Protein AF-A0A7D9DS78-F1 (afdb_monomer_lite)

pLDDT: mean 76.3, std 16.37, range [33.06, 96.12]

Organism: Paramuricea clavata (NCBI:txid317549)

Secondary structure (DSSP, 8-state):
--HHHHHHHHHHHHHHHHHGGGT----HHHHHHHHHHHHHSEEEPTT-HHHHHHHHHHHHHHHHHHTT--HHHHHHHHHHS---PPPGGGEEEHHHHHHHHHHHHHHHHHHHHHHHHHHHHHHHHHHHHHHHHHHHHHHHHHHHHHHHHHHHHHHHHHHHHHHHHHHT-------

Sequence (175 aa):
MPHESLRKWGDFRKQISQLMSSGTTCSYIQLLNTFLYTHCGYRVKEKCQRVEKRLEKACSKMRQKFVGKSGAAYRKLCQKDLNLALRLNELVTVGEVDSALATEKLKCAKIEMVNKELDKSLSDAKVADQAKTEELCNARKEVEELTLENKSLKDHVEKLGQHLNFNNGGKKITE

Radius of gyration: 45.76 Å; chains: 1; bounding box: 87×49×136 Å

Structure (mmCIF, N/CA/C/O backbone):
data_AF-A0A7D9DS78-F1
#
_entry.id   AF-A0A7D9DS78-F1
#
loop_
_atom_site.group_PDB
_atom_site.id
_atom_site.type_symbol
_atom_site.label_atom_id
_atom_site.label_alt_id
_atom_site.label_comp_id
_atom_site.label_asym_id
_atom_site.label_entity_id
_atom_site.label_seq_id
_atom_site.pdbx_PDB_ins_code
_atom_site.Cartn_x
_atom_site.Cartn_y
_atom_site.Cartn_z
_atom_site.occupancy
_atom_site.B_iso_or_equiv
_atom_site.auth_seq_id
_atom_site.auth_comp_id
_atom_site.auth_asym_id
_atom_site.auth_atom_id
_atom_site.pdbx_PDB_model_num
ATOM 1 N N . MET A 1 1 ? 5.744 -0.274 -38.841 1.00 33.97 1 MET A N 1
ATOM 2 C CA . MET A 1 1 ? 6.065 1.066 -38.300 1.00 33.97 1 MET A CA 1
ATOM 3 C C . MET A 1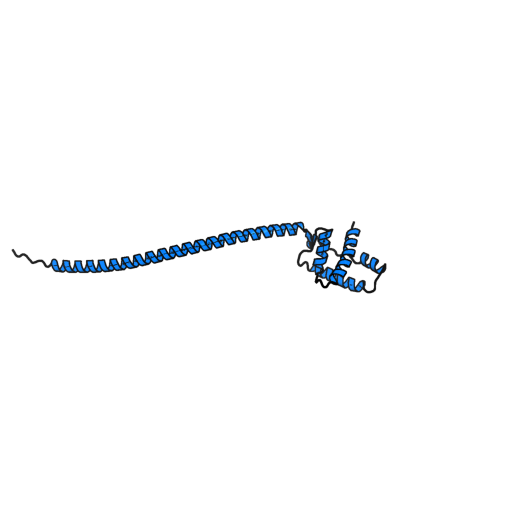 1 ? 7.046 1.056 -37.095 1.00 33.97 1 MET A C 1
ATOM 5 O O . MET A 1 1 ? 6.735 1.662 -36.081 1.00 33.97 1 MET A O 1
ATOM 9 N N . PRO A 1 2 ? 8.255 0.449 -37.143 1.00 36.84 2 PRO A N 1
ATOM 10 C CA . PRO A 1 2 ? 9.208 0.500 -36.007 1.00 36.84 2 PRO A CA 1
ATOM 11 C C . PRO A 1 2 ? 10.020 1.809 -35.929 1.00 36.84 2 PRO A C 1
ATOM 13 O O . PRO A 1 2 ? 10.619 2.136 -34.907 1.00 36.84 2 PRO A O 1
ATOM 16 N N . HIS A 1 3 ? 10.069 2.552 -37.037 1.00 33.06 3 HIS A N 1
ATOM 17 C CA . HIS A 1 3 ? 10.993 3.667 -37.244 1.00 33.06 3 HIS A CA 1
ATOM 18 C C . HIS A 1 3 ? 10.648 4.923 -36.430 1.00 33.06 3 HIS A C 1
ATOM 20 O O . HIS A 1 3 ? 11.535 5.704 -36.084 1.00 33.06 3 HIS A O 1
ATOM 26 N N . GLU A 1 4 ? 9.369 5.117 -36.110 1.00 37.78 4 GLU A N 1
ATOM 27 C CA . GLU A 1 4 ? 8.892 6.307 -35.405 1.00 37.78 4 GLU A CA 1
ATOM 28 C C . GLU A 1 4 ? 9.165 6.222 -33.898 1.00 37.78 4 GLU A C 1
ATOM 30 O O . GLU A 1 4 ? 9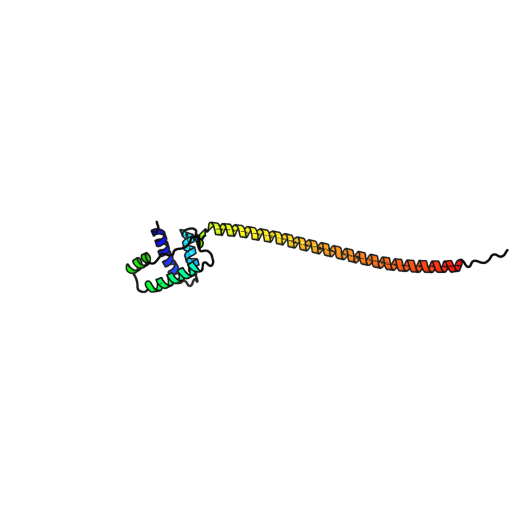.646 7.182 -33.297 1.00 37.78 4 GLU A O 1
ATOM 35 N N . SER A 1 5 ? 8.971 5.043 -33.304 1.00 39.62 5 SER A N 1
ATOM 36 C CA . SER A 1 5 ? 9.286 4.772 -31.897 1.00 39.62 5 SER A CA 1
ATOM 37 C C . SER A 1 5 ? 10.789 4.882 -31.614 1.00 39.62 5 SER A C 1
ATOM 39 O O . SER A 1 5 ? 11.190 5.420 -30.584 1.00 39.62 5 SER A O 1
ATOM 41 N N . LEU A 1 6 ? 11.636 4.450 -32.558 1.00 40.41 6 LEU A N 1
ATOM 42 C CA . LEU A 1 6 ? 13.095 4.583 -32.456 1.00 40.41 6 LEU A CA 1
ATOM 43 C C . LEU A 1 6 ? 13.565 6.042 -32.563 1.00 40.41 6 LEU A C 1
ATOM 45 O O . LEU A 1 6 ? 14.490 6.443 -31.855 1.00 40.41 6 LEU A O 1
ATOM 49 N N . ARG A 1 7 ? 12.917 6.855 -33.410 1.00 42.84 7 ARG A N 1
ATOM 50 C CA . ARG A 1 7 ? 13.194 8.298 -33.513 1.00 42.84 7 ARG A CA 1
ATOM 51 C C . ARG A 1 7 ? 12.835 9.018 -32.212 1.00 42.84 7 ARG A C 1
ATOM 53 O O . ARG A 1 7 ? 13.682 9.718 -31.663 1.00 42.84 7 ARG A O 1
ATOM 60 N N . LYS A 1 8 ? 11.640 8.747 -31.675 1.00 50.38 8 LYS A N 1
ATOM 61 C CA . LYS A 1 8 ? 11.164 9.287 -30.391 1.00 50.38 8 LYS A CA 1
ATOM 62 C C . LYS A 1 8 ? 12.125 8.939 -29.246 1.00 50.38 8 LYS A C 1
ATOM 64 O O . LYS A 1 8 ? 12.449 9.801 -28.435 1.00 50.38 8 LYS A O 1
ATOM 69 N N . TRP A 1 9 ? 12.664 7.716 -29.218 1.00 52.81 9 TRP A N 1
ATOM 70 C CA . TRP A 1 9 ? 13.666 7.322 -28.220 1.00 52.81 9 TRP A CA 1
ATOM 71 C C . TRP A 1 9 ? 15.000 8.070 -28.375 1.00 52.81 9 TRP A C 1
ATOM 73 O O . TRP A 1 9 ? 15.620 8.465 -27.387 1.00 52.81 9 TRP A O 1
ATOM 83 N N . GLY A 1 10 ? 15.453 8.286 -29.613 1.00 52.91 10 GLY A N 1
ATOM 84 C CA . GLY A 1 10 ? 16.665 9.057 -29.900 1.00 52.91 10 GLY A CA 1
ATOM 85 C C . GLY A 1 10 ? 16.583 10.510 -29.422 1.00 52.91 10 GLY A C 1
ATOM 86 O O . GLY A 1 10 ? 17.559 11.028 -28.875 1.00 52.91 10 GLY A O 1
ATOM 87 N N . ASP A 1 11 ? 15.420 11.141 -29.579 1.00 57.62 11 ASP A N 1
ATOM 88 C CA . ASP A 1 11 ? 15.165 12.510 -29.119 1.00 57.62 11 ASP A CA 1
ATOM 89 C C . ASP A 1 11 ? 15.015 12.572 -27.591 1.00 57.62 11 ASP A C 1
ATOM 91 O O . ASP A 1 11 ? 15.622 13.426 -26.939 1.00 57.62 11 ASP A O 1
ATOM 95 N N . PHE A 1 12 ? 14.344 11.585 -26.994 1.00 59.12 12 PHE A N 1
ATOM 96 C CA . PHE A 1 12 ? 14.243 11.438 -25.543 1.00 59.12 12 PHE A CA 1
ATOM 97 C C . PHE A 1 12 ? 15.615 11.225 -24.878 1.00 59.12 12 PHE A C 1
ATOM 99 O O . PHE A 1 12 ? 15.917 11.825 -23.851 1.00 59.12 12 PHE A O 1
ATOM 106 N N . ARG A 1 13 ? 16.526 10.463 -25.500 1.00 57.03 13 ARG A N 1
ATOM 107 C CA . ARG A 1 13 ? 17.910 10.284 -25.015 1.00 57.03 13 ARG A CA 1
ATOM 108 C C . ARG A 1 13 ? 18.700 11.598 -24.952 1.00 57.03 13 ARG A C 1
ATOM 110 O O . ARG A 1 13 ? 19.540 11.763 -24.061 1.00 57.03 13 ARG A O 1
ATOM 117 N N . LYS A 1 14 ? 18.467 12.526 -25.887 1.00 56.81 14 LYS A N 1
ATOM 118 C CA . LYS A 1 14 ? 19.092 13.860 -25.850 1.00 56.81 14 LYS A CA 1
ATOM 119 C C . LYS A 1 14 ? 18.553 14.682 -24.681 1.00 56.81 14 LYS A C 1
ATOM 121 O O . LYS A 1 14 ? 19.351 15.263 -23.954 1.00 56.81 14 LYS A O 1
ATOM 126 N N . GLN A 1 15 ? 17.240 14.642 -24.454 1.00 60.38 15 GLN A N 1
ATOM 127 C CA . GLN A 1 15 ? 16.594 15.295 -23.310 1.00 60.38 15 GLN A CA 1
ATOM 128 C C . GLN A 1 15 ? 17.065 14.707 -21.974 1.00 60.38 15 GLN A C 1
ATOM 130 O O . GLN A 1 15 ? 17.381 15.454 -21.057 1.00 60.38 15 GLN A O 1
ATOM 135 N N . ILE A 1 16 ? 17.234 13.382 -21.884 1.00 59.25 16 ILE A N 1
ATOM 136 C CA . ILE A 1 16 ? 17.844 12.715 -20.723 1.00 59.25 16 ILE A CA 1
ATOM 137 C C . ILE A 1 16 ? 19.249 13.250 -20.465 1.00 59.25 16 ILE A C 1
ATOM 139 O O . ILE A 1 16 ? 19.611 13.519 -19.328 1.00 59.25 16 ILE A O 1
ATOM 143 N N . SER A 1 17 ? 20.061 13.396 -21.512 1.00 55.41 17 SER A N 1
ATOM 144 C CA . SER A 1 17 ? 21.440 13.872 -21.359 1.00 55.41 17 SER A CA 1
ATOM 145 C C . SER A 1 17 ? 21.478 15.331 -20.876 1.00 55.41 17 SER A C 1
ATOM 147 O O . SER A 1 17 ? 22.374 15.697 -20.119 1.00 55.41 17 SER A O 1
ATOM 149 N N . GLN A 1 18 ? 20.477 16.140 -21.241 1.00 58.75 18 GLN A N 1
ATOM 150 C CA . GLN A 1 18 ? 20.277 17.497 -20.717 1.00 58.75 18 GLN A CA 1
ATOM 151 C C . GLN A 1 18 ? 19.786 17.489 -19.256 1.00 58.75 18 GLN A C 1
ATOM 153 O O . GLN A 1 18 ? 20.363 18.188 -18.431 1.00 58.75 18 GLN A O 1
ATOM 158 N N . LEU A 1 19 ? 18.810 16.643 -18.904 1.00 56.19 19 LEU A N 1
ATOM 159 C CA . LEU A 1 19 ? 18.278 16.476 -17.537 1.00 56.19 19 LEU A CA 1
ATOM 160 C C . LEU A 1 19 ? 19.311 15.927 -16.540 1.00 56.19 19 LEU A C 1
ATOM 162 O O . LEU A 1 19 ? 19.385 16.350 -15.392 1.00 56.19 19 LEU A O 1
ATOM 166 N N . MET A 1 20 ? 20.161 14.999 -16.974 1.00 54.94 20 MET A N 1
ATOM 167 C CA . MET A 1 20 ? 21.250 14.482 -16.138 1.00 54.94 20 MET A CA 1
ATOM 168 C C . MET A 1 20 ? 22.347 15.536 -15.916 1.00 54.94 20 MET A C 1
ATOM 170 O O . MET A 1 20 ? 23.127 15.413 -14.975 1.00 54.94 20 MET A O 1
ATOM 174 N N . SER A 1 21 ? 22.399 16.581 -16.753 1.00 55.91 21 SER A N 1
ATOM 175 C CA . SER A 1 21 ? 23.300 17.726 -16.576 1.00 55.91 21 SER A CA 1
ATOM 176 C C . SER A 1 21 ? 22.751 18.758 -15.577 1.00 55.91 21 SER A C 1
ATOM 178 O O . SER A 1 21 ? 23.524 19.564 -15.072 1.00 55.91 21 SER A O 1
ATOM 180 N N . SER A 1 22 ? 21.451 18.718 -15.242 1.00 57.12 22 SER A N 1
ATOM 181 C CA . SER A 1 22 ? 20.797 19.623 -14.278 1.00 57.12 22 SER A CA 1
ATOM 182 C C . SER A 1 22 ? 20.768 19.100 -12.831 1.00 57.12 22 SER A C 1
ATOM 184 O O . SER A 1 22 ? 19.990 19.587 -12.017 1.00 57.12 22 SER A O 1
ATOM 186 N N . GLY A 1 23 ? 21.592 18.102 -12.488 1.00 48.25 23 GLY A N 1
ATOM 187 C CA . GLY A 1 23 ? 21.746 17.616 -11.107 1.00 48.25 23 GLY A CA 1
ATOM 188 C C . GLY A 1 23 ? 20.588 16.763 -10.571 1.00 48.25 23 GLY A C 1
ATOM 189 O O . GLY A 1 23 ? 20.559 16.440 -9.387 1.00 48.25 23 GLY A O 1
ATOM 190 N N . THR A 1 24 ? 19.635 16.371 -11.418 1.00 55.41 24 THR A N 1
ATOM 191 C CA . THR A 1 24 ? 18.491 15.541 -11.023 1.00 55.41 24 THR A CA 1
ATOM 192 C C . THR A 1 24 ? 18.890 14.063 -11.016 1.00 55.41 24 THR A C 1
ATOM 194 O O . THR A 1 24 ? 19.275 13.506 -12.044 1.00 55.41 24 THR A O 1
ATOM 197 N N . THR A 1 25 ? 18.800 13.397 -9.864 1.00 57.66 25 THR A N 1
ATOM 198 C CA . THR A 1 25 ? 19.074 11.959 -9.740 1.00 57.66 25 THR A CA 1
ATOM 199 C C . THR A 1 25 ? 17.879 11.151 -10.249 1.00 57.66 25 THR A C 1
ATOM 201 O O . THR A 1 25 ? 16.914 10.908 -9.532 1.00 57.66 25 THR A O 1
ATOM 204 N N . CYS A 1 26 ? 17.921 10.735 -11.517 1.00 65.12 26 CYS A N 1
ATOM 205 C CA . CYS A 1 26 ? 16.886 9.894 -12.121 1.00 65.12 26 CYS A CA 1
ATOM 206 C C . CYS A 1 26 ? 17.434 8.500 -12.464 1.00 65.12 26 CYS A C 1
ATOM 208 O O . CYS A 1 26 ? 18.524 8.370 -13.026 1.00 65.12 26 CYS A O 1
ATOM 210 N N . SER A 1 27 ? 16.685 7.443 -12.133 1.00 71.56 27 SER A N 1
ATOM 211 C CA . SER A 1 27 ? 17.056 6.065 -12.462 1.00 71.56 27 SER A CA 1
ATOM 212 C C . SER A 1 27 ? 16.753 5.732 -13.927 1.00 71.56 27 SER A C 1
ATOM 214 O O . SER A 1 27 ? 15.825 6.265 -14.540 1.00 71.56 27 SER A O 1
ATOM 216 N N . TYR A 1 28 ? 17.499 4.787 -14.506 1.00 73.44 28 TYR A N 1
ATOM 217 C CA . TYR A 1 28 ? 17.281 4.352 -15.892 1.00 73.44 28 TYR A CA 1
ATOM 218 C C . TYR A 1 28 ? 15.858 3.829 -16.141 1.00 73.44 28 TYR A C 1
ATOM 220 O O . TYR A 1 28 ? 15.304 4.037 -17.222 1.00 73.44 28 TYR A O 1
ATOM 228 N N . ILE A 1 29 ? 15.253 3.174 -15.144 1.00 81.31 29 ILE A N 1
ATOM 229 C CA . ILE A 1 29 ? 13.868 2.695 -15.223 1.00 81.31 29 ILE A CA 1
ATOM 230 C C . ILE A 1 29 ? 12.877 3.858 -15.197 1.00 81.31 29 ILE A C 1
ATOM 232 O O . ILE A 1 29 ? 11.906 3.821 -15.948 1.00 81.31 29 ILE A O 1
ATOM 236 N N . GLN A 1 30 ? 13.100 4.881 -14.367 1.00 80.06 30 GLN A N 1
ATOM 237 C CA . GLN A 1 30 ? 12.225 6.057 -14.325 1.00 80.06 30 GLN A CA 1
ATOM 238 C C . GLN A 1 30 ? 12.180 6.743 -15.691 1.00 80.06 30 GLN A C 1
ATOM 240 O O . GLN A 1 30 ? 11.099 6.991 -16.216 1.00 80.06 30 GLN A O 1
ATOM 245 N N . LEU A 1 31 ? 13.342 6.930 -16.317 1.00 76.38 31 LEU A N 1
ATOM 246 C CA . LEU A 1 31 ? 13.436 7.495 -17.659 1.00 76.38 31 LEU A CA 1
ATOM 247 C C . LEU A 1 31 ? 12.721 6.632 -18.706 1.00 76.38 31 LEU A C 1
ATOM 249 O O . LEU A 1 31 ? 11.905 7.139 -19.475 1.00 76.38 31 LEU A O 1
ATOM 253 N N . LEU A 1 32 ? 12.979 5.320 -18.723 1.00 81.50 32 LEU A N 1
ATOM 254 C CA . LEU A 1 32 ? 12.301 4.407 -19.646 1.00 81.50 32 LEU A CA 1
ATOM 255 C C . LEU A 1 32 ? 10.776 4.437 -19.451 1.00 81.50 32 LEU A C 1
ATOM 257 O O . LEU A 1 32 ? 10.034 4.430 -20.430 1.00 81.50 32 LEU A O 1
ATOM 261 N N . ASN A 1 33 ? 10.309 4.504 -18.208 1.00 84.56 33 ASN A N 1
ATOM 262 C CA . ASN A 1 33 ? 8.887 4.551 -17.890 1.00 84.56 33 ASN A CA 1
ATOM 263 C C . ASN A 1 33 ? 8.219 5.831 -18.389 1.00 84.56 33 ASN A C 1
ATOM 265 O O . ASN A 1 33 ? 7.129 5.736 -18.941 1.00 84.56 33 ASN A O 1
ATOM 269 N N . THR A 1 34 ? 8.865 6.995 -18.286 1.00 79.38 34 THR A N 1
ATOM 270 C CA . THR A 1 34 ? 8.336 8.247 -18.856 1.00 79.38 34 THR A CA 1
ATOM 271 C C . THR A 1 34 ? 8.127 8.130 -20.367 1.00 79.38 34 THR A C 1
ATOM 273 O O . THR A 1 34 ? 7.096 8.548 -20.896 1.00 79.38 34 THR A O 1
ATOM 276 N N . PHE A 1 35 ? 9.072 7.503 -21.070 1.00 79.00 35 PHE A N 1
ATOM 277 C CA . PHE A 1 35 ? 8.952 7.264 -22.506 1.00 79.00 35 PHE A CA 1
ATOM 278 C C . PHE A 1 35 ? 7.827 6.277 -22.850 1.00 79.00 35 PHE A C 1
ATOM 280 O O . PHE A 1 35 ? 6.982 6.567 -23.698 1.00 79.00 35 PHE A O 1
ATOM 287 N N . LEU A 1 36 ? 7.815 5.109 -22.199 1.00 81.75 36 LEU A N 1
ATOM 288 C CA . LEU A 1 36 ? 6.819 4.063 -22.450 1.00 81.75 36 LEU A CA 1
ATOM 289 C C . LEU A 1 36 ? 5.406 4.537 -22.114 1.00 81.75 36 LEU A C 1
ATOM 291 O O . LEU A 1 36 ? 4.468 4.198 -22.833 1.00 81.75 36 LEU A O 1
ATOM 295 N N . TYR A 1 37 ? 5.270 5.359 -21.076 1.00 79.62 37 TYR A N 1
ATOM 296 C CA . TYR A 1 37 ? 4.016 5.994 -20.704 1.00 79.62 37 TYR A CA 1
ATOM 297 C C . TYR A 1 37 ? 3.519 6.910 -21.824 1.00 79.62 37 TYR A C 1
ATOM 299 O O . TYR A 1 37 ? 2.427 6.713 -22.348 1.00 79.62 37 TYR A O 1
ATOM 307 N N . THR A 1 38 ? 4.362 7.854 -22.250 1.00 73.94 38 THR A N 1
ATOM 308 C CA . THR A 1 38 ? 3.989 8.906 -23.208 1.00 73.94 38 THR A CA 1
ATOM 309 C C . THR A 1 38 ? 3.660 8.359 -24.599 1.00 73.94 38 THR A C 1
ATOM 311 O O . THR A 1 38 ? 2.849 8.938 -25.317 1.00 73.94 38 THR A O 1
ATOM 314 N N . HIS A 1 39 ? 4.297 7.259 -25.010 1.00 72.44 39 HIS A N 1
ATOM 315 C CA . HIS A 1 39 ? 4.195 6.766 -26.387 1.00 72.44 39 HIS A CA 1
ATOM 316 C C . HIS A 1 39 ? 3.497 5.422 -26.548 1.00 72.44 39 HIS A C 1
ATOM 318 O O . HIS A 1 39 ? 3.053 5.117 -27.654 1.00 72.44 39 HIS A O 1
ATOM 324 N N . CYS A 1 40 ? 3.429 4.614 -25.492 1.00 75.31 40 CYS A N 1
ATOM 325 C CA . CYS A 1 40 ? 2.971 3.234 -25.598 1.00 75.31 40 CYS A CA 1
ATOM 326 C C . CYS A 1 40 ? 1.911 2.860 -24.548 1.00 75.31 40 CYS A C 1
ATOM 328 O O . CYS A 1 40 ? 1.336 1.786 -24.669 1.00 75.31 40 CYS A O 1
ATOM 330 N N . GLY A 1 41 ? 1.650 3.688 -23.527 1.00 77.50 41 GLY A N 1
ATOM 331 C CA . GLY A 1 41 ? 0.701 3.363 -22.452 1.00 77.50 41 GLY A CA 1
ATOM 332 C C . GLY A 1 41 ? 1.151 2.218 -21.531 1.00 77.50 41 GLY A C 1
ATOM 333 O O . GLY A 1 41 ? 0.331 1.626 -20.828 1.00 77.50 41 GLY A O 1
ATOM 334 N N . TYR A 1 42 ? 2.449 1.899 -21.526 1.00 83.62 42 TYR A N 1
ATOM 335 C CA . TYR A 1 42 ? 3.034 0.851 -20.685 1.00 83.62 42 TYR A CA 1
ATOM 336 C C . TYR A 1 42 ? 3.990 1.437 -19.654 1.00 83.62 42 TYR A C 1
ATOM 338 O O . TYR A 1 42 ? 4.590 2.493 -19.850 1.00 83.62 42 TYR A O 1
ATOM 346 N N . ARG A 1 43 ? 4.212 0.682 -18.584 1.00 87.25 43 ARG A N 1
ATOM 347 C CA . ARG A 1 43 ? 5.263 0.925 -17.600 1.00 87.25 43 ARG A CA 1
ATOM 348 C C . ARG A 1 43 ? 5.986 -0.385 -17.305 1.00 87.25 43 ARG A C 1
ATOM 350 O O . ARG A 1 43 ? 5.373 -1.446 -17.286 1.00 87.25 43 ARG A O 1
ATOM 357 N N . VAL A 1 44 ? 7.292 -0.336 -17.075 1.00 86.31 44 VAL A N 1
ATOM 358 C CA . VAL A 1 44 ? 8.044 -1.477 -16.544 1.00 86.31 44 VAL A CA 1
ATOM 359 C C . VAL A 1 44 ? 7.624 -1.705 -15.094 1.00 86.31 44 VAL A C 1
ATOM 361 O O . VAL A 1 44 ? 7.567 -0.754 -14.309 1.00 86.31 44 VAL A O 1
ATOM 364 N N . LYS A 1 45 ? 7.362 -2.966 -14.738 1.00 86.81 45 LYS A N 1
ATOM 365 C CA . LYS A 1 45 ? 7.057 -3.394 -13.368 1.00 86.81 45 LYS A CA 1
ATOM 366 C C . LYS A 1 45 ? 8.098 -2.877 -12.379 1.00 86.81 45 LYS A C 1
ATOM 368 O O . LYS A 1 45 ? 9.295 -2.823 -12.679 1.00 86.81 45 LYS A O 1
ATOM 373 N N . GLU A 1 46 ? 7.645 -2.541 -11.176 1.00 81.81 46 GLU A N 1
ATOM 374 C CA . GLU A 1 46 ? 8.554 -2.136 -10.109 1.00 81.81 46 GLU A CA 1
ATOM 375 C C . GLU A 1 46 ? 9.558 -3.248 -9.789 1.00 81.81 46 GLU A C 1
ATOM 377 O O . GLU A 1 46 ? 9.244 -4.437 -9.853 1.00 81.81 46 GLU A O 1
ATOM 382 N N . LYS A 1 47 ? 10.796 -2.847 -9.472 1.00 81.06 47 LYS A N 1
ATOM 383 C CA . LYS A 1 47 ? 11.902 -3.754 -9.118 1.00 81.06 47 LYS A CA 1
ATOM 384 C C . LYS A 1 47 ? 12.240 -4.794 -10.203 1.00 81.06 47 LYS A C 1
ATOM 386 O O . LYS A 1 47 ? 12.781 -5.858 -9.899 1.00 81.06 47 LYS A O 1
ATOM 391 N N . CYS A 1 48 ? 11.983 -4.496 -11.482 1.00 84.31 48 CYS A N 1
ATOM 392 C CA . CYS A 1 48 ? 12.391 -5.352 -12.599 1.00 84.31 48 CYS A CA 1
ATOM 393 C C . CYS A 1 48 ? 13.918 -5.312 -12.827 1.00 84.31 48 CYS A C 1
ATOM 395 O O . CYS A 1 48 ? 14.427 -4.674 -13.754 1.00 84.31 48 CYS A O 1
ATOM 397 N N . GLN A 1 49 ? 14.662 -6.050 -11.996 1.00 84.50 49 GLN A N 1
ATOM 398 C CA . GLN A 1 49 ? 16.130 -6.041 -11.984 1.00 84.50 49 GLN A CA 1
ATOM 399 C C . GLN A 1 49 ? 16.759 -6.381 -13.339 1.00 84.50 49 GLN A C 1
ATOM 401 O O . GLN A 1 49 ? 17.848 -5.906 -13.661 1.00 84.50 49 GLN A O 1
ATOM 406 N N . ARG A 1 50 ? 16.108 -7.226 -14.150 1.00 87.00 50 ARG A N 1
ATOM 407 C CA . ARG A 1 50 ? 16.640 -7.607 -15.463 1.00 87.00 50 ARG A CA 1
ATOM 408 C C . ARG A 1 50 ? 16.697 -6.410 -16.403 1.00 87.00 50 ARG A C 1
ATOM 410 O O . ARG A 1 50 ? 17.718 -6.205 -17.058 1.00 87.00 50 ARG A O 1
ATOM 417 N N . VAL A 1 51 ? 15.596 -5.664 -16.503 1.00 84.25 51 VAL A N 1
ATOM 418 C CA . VAL A 1 51 ? 15.498 -4.488 -17.375 1.00 84.25 51 VAL A CA 1
ATOM 419 C C . VAL A 1 51 ? 16.441 -3.404 -16.870 1.00 84.25 51 VAL A C 1
ATOM 421 O O . VAL A 1 51 ? 17.184 -2.851 -17.675 1.00 84.25 51 VAL A O 1
ATOM 424 N N . GLU A 1 52 ? 16.509 -3.200 -15.554 1.00 82.75 52 GLU A N 1
ATOM 425 C CA . GLU A 1 52 ? 17.431 -2.252 -14.921 1.00 82.75 52 GLU A CA 1
ATOM 426 C C . GLU A 1 52 ? 18.896 -2.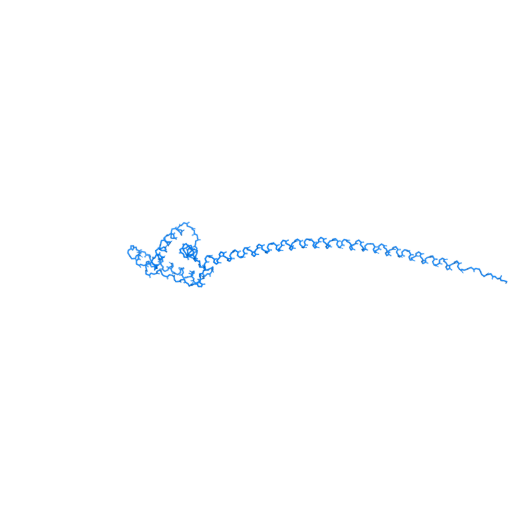539 -15.266 1.00 82.75 52 GLU A C 1
ATOM 428 O O . GLU A 1 52 ? 19.561 -1.721 -15.901 1.00 82.75 52 GLU A O 1
ATOM 433 N N . LYS A 1 53 ? 19.375 -3.755 -14.970 1.00 81.56 53 LYS A N 1
ATOM 434 C CA . LYS A 1 53 ? 20.754 -4.179 -15.267 1.00 81.56 53 LYS A CA 1
ATOM 435 C C . LYS A 1 53 ? 21.060 -4.132 -16.763 1.00 81.56 53 LYS A C 1
ATOM 437 O O . LYS A 1 53 ? 22.200 -3.911 -17.170 1.00 81.56 53 LYS A O 1
ATOM 442 N N . ARG A 1 54 ? 20.066 -4.395 -17.616 1.00 81.94 54 ARG A N 1
ATOM 443 C CA . ARG A 1 54 ? 20.243 -4.386 -19.073 1.00 81.94 54 ARG A CA 1
ATOM 444 C C . ARG A 1 54 ? 20.314 -2.965 -19.624 1.00 81.94 54 ARG A C 1
ATOM 446 O O . ARG A 1 54 ? 21.146 -2.728 -20.495 1.00 81.94 54 ARG A O 1
ATOM 453 N N . LEU A 1 55 ? 19.500 -2.049 -19.102 1.00 79.06 55 LEU A N 1
ATOM 454 C CA . LEU A 1 55 ? 19.580 -0.618 -19.392 1.00 79.06 55 LEU A CA 1
ATOM 455 C C . LEU A 1 55 ? 20.929 -0.058 -18.963 1.00 79.06 55 LEU A C 1
ATOM 457 O O . LEU A 1 55 ? 21.618 0.536 -19.782 1.00 79.06 55 LEU A O 1
ATOM 461 N N . GLU A 1 56 ? 21.347 -0.329 -17.730 1.00 76.12 56 GLU A N 1
ATOM 462 C CA . GLU A 1 56 ? 22.634 0.114 -17.201 1.00 76.12 56 GLU A CA 1
ATOM 463 C C . GLU A 1 56 ? 23.795 -0.368 -18.086 1.00 76.12 56 GLU A C 1
ATOM 465 O O . GLU A 1 56 ? 24.593 0.431 -18.577 1.00 76.12 56 GLU A O 1
ATOM 470 N N . LYS A 1 57 ? 23.844 -1.673 -18.396 1.00 75.38 57 LYS A N 1
ATOM 471 C CA . LYS A 1 57 ? 24.859 -2.244 -19.296 1.00 75.38 57 LYS A CA 1
ATOM 472 C C . LYS A 1 57 ? 24.808 -1.634 -20.696 1.00 75.38 57 LYS A C 1
ATOM 474 O O . LYS A 1 57 ? 25.861 -1.411 -21.293 1.00 75.38 57 LYS A O 1
ATOM 479 N N . ALA A 1 58 ? 23.616 -1.393 -21.243 1.00 73.62 58 ALA A N 1
ATOM 480 C CA . ALA A 1 58 ? 23.459 -0.772 -22.554 1.00 73.62 58 ALA A CA 1
ATOM 481 C C . ALA A 1 58 ? 23.977 0.671 -22.542 1.00 73.62 58 ALA A C 1
ATOM 483 O O . ALA A 1 58 ? 24.779 1.035 -23.398 1.00 73.62 58 ALA A O 1
ATOM 484 N N . CYS A 1 59 ? 23.607 1.462 -21.536 1.00 71.38 59 CYS A N 1
ATOM 485 C CA . CYS A 1 59 ? 24.066 2.835 -21.359 1.00 71.38 59 CYS A CA 1
ATOM 486 C C . CYS A 1 59 ? 25.589 2.915 -21.185 1.00 71.38 59 CYS A C 1
ATOM 488 O O . CYS A 1 59 ? 26.229 3.739 -21.843 1.00 71.38 59 CYS A O 1
ATOM 490 N N . SER A 1 60 ? 26.189 2.011 -20.407 1.00 69.25 60 SER A N 1
ATOM 491 C CA . SER A 1 60 ? 27.646 1.921 -20.237 1.00 69.25 60 SER A CA 1
ATOM 492 C C . SER A 1 60 ? 28.368 1.547 -21.536 1.00 69.25 60 SER A C 1
ATOM 494 O O . SER A 1 60 ? 29.318 2.224 -21.934 1.00 69.25 60 SER A O 1
ATOM 496 N N . LYS A 1 61 ? 27.882 0.530 -22.266 1.00 70.81 61 LYS A N 1
ATOM 497 C CA . LYS A 1 61 ? 28.439 0.141 -23.577 1.00 70.81 61 LYS A CA 1
ATOM 498 C C . LYS A 1 61 ? 28.304 1.255 -24.614 1.00 70.81 61 LYS A C 1
ATOM 500 O O . LYS A 1 61 ? 29.220 1.477 -25.404 1.00 70.81 61 LYS A O 1
ATOM 505 N N . MET A 1 62 ? 27.180 1.971 -24.612 1.00 69.50 62 MET A N 1
ATOM 506 C CA . MET A 1 62 ? 26.983 3.123 -25.488 1.00 69.50 62 MET A CA 1
ATOM 507 C C . MET A 1 62 ? 27.949 4.249 -25.145 1.00 69.50 62 MET A C 1
ATOM 509 O O . MET A 1 62 ? 28.538 4.820 -26.053 1.00 69.50 62 MET A O 1
ATOM 513 N N . ARG A 1 63 ? 28.157 4.559 -23.861 1.00 68.31 63 ARG A N 1
ATOM 514 C CA . ARG A 1 63 ? 29.125 5.587 -23.468 1.00 68.31 63 ARG A CA 1
ATOM 515 C C . ARG A 1 63 ? 30.502 5.275 -24.057 1.00 68.31 63 ARG A C 1
ATOM 517 O O . ARG A 1 63 ? 31.064 6.132 -24.716 1.00 68.31 63 ARG A O 1
ATOM 524 N N . GLN A 1 64 ? 30.981 4.038 -23.936 1.00 72.69 64 GLN A N 1
ATOM 525 C CA . GLN A 1 64 ? 32.281 3.635 -24.487 1.00 72.69 64 GLN A CA 1
ATOM 526 C C . GLN A 1 64 ? 32.342 3.697 -26.023 1.00 72.69 64 GLN A C 1
ATOM 528 O O . GLN A 1 64 ? 33.281 4.260 -26.576 1.00 72.69 64 GLN A O 1
ATOM 533 N N . LYS A 1 65 ? 31.342 3.155 -26.732 1.00 71.81 65 LYS A N 1
ATOM 534 C CA . LYS A 1 65 ? 31.359 3.091 -28.208 1.00 71.81 65 LYS A CA 1
ATOM 535 C C . LYS A 1 65 ? 31.166 4.441 -28.905 1.00 71.81 65 LYS A C 1
ATOM 537 O O . LYS A 1 65 ? 31.568 4.592 -30.058 1.00 71.81 65 LYS A O 1
ATOM 542 N N . PHE A 1 66 ? 30.492 5.385 -28.251 1.00 70.44 66 PHE A N 1
ATOM 543 C CA . PHE A 1 66 ? 30.140 6.679 -28.838 1.00 70.44 66 PHE A CA 1
ATOM 544 C C . PHE A 1 66 ? 31.159 7.786 -28.530 1.00 70.44 66 PHE A C 1
ATOM 546 O O . PHE A 1 66 ? 31.092 8.847 -29.151 1.00 70.44 66 PHE A O 1
ATOM 553 N N . VAL A 1 67 ? 32.106 7.556 -27.613 1.00 75.88 67 VAL A N 1
ATOM 554 C CA . VAL A 1 67 ? 33.189 8.507 -27.315 1.00 75.88 67 VAL A CA 1
ATOM 555 C C . VAL A 1 67 ? 33.973 8.825 -28.593 1.00 75.88 67 VAL A C 1
ATOM 557 O O . VAL A 1 67 ? 34.396 7.931 -29.325 1.00 75.88 67 VAL A O 1
ATOM 560 N N . GLY A 1 68 ? 34.123 10.120 -28.887 1.00 75.69 68 GLY A N 1
ATOM 561 C CA . GLY A 1 68 ? 34.856 10.615 -30.056 1.00 75.69 68 GLY A CA 1
ATOM 562 C C . GLY A 1 68 ? 34.179 10.372 -31.413 1.00 75.69 68 GLY A C 1
ATOM 563 O O . GLY A 1 68 ? 34.800 10.604 -32.447 1.00 75.69 68 GLY A O 1
ATOM 564 N N . LYS A 1 69 ? 32.923 9.897 -31.453 1.00 78.31 69 LYS A N 1
ATOM 565 C CA . LYS A 1 69 ? 32.177 9.672 -32.704 1.00 78.31 69 LYS A CA 1
ATOM 566 C C . LYS A 1 69 ? 31.136 10.771 -32.927 1.00 78.31 69 LYS A C 1
ATOM 568 O O . LYS A 1 69 ? 30.279 11.000 -32.080 1.00 78.31 69 LYS A O 1
ATOM 573 N N . SER A 1 70 ? 31.160 11.399 -34.102 1.00 78.94 70 SER A N 1
ATOM 574 C CA . SER A 1 70 ? 30.221 12.454 -34.510 1.00 78.94 70 SER A CA 1
ATOM 575 C C . SER A 1 70 ? 29.677 12.217 -35.932 1.00 78.94 70 SER A C 1
ATOM 577 O O . SER A 1 70 ? 30.039 11.249 -36.611 1.00 78.94 70 SER A O 1
ATOM 579 N N . GLY A 1 71 ? 28.735 13.059 -36.372 1.00 80.00 71 GLY A N 1
ATOM 580 C CA . GLY A 1 71 ? 28.237 13.074 -37.752 1.00 80.00 71 GLY A CA 1
ATOM 581 C C . GLY A 1 71 ? 27.615 11.752 -38.228 1.00 80.00 71 GLY A C 1
ATOM 582 O O . GLY A 1 71 ? 26.786 11.141 -37.550 1.00 80.00 71 GLY A O 1
ATOM 583 N N . ALA A 1 72 ? 27.987 11.306 -39.429 1.00 82.19 72 ALA A N 1
ATOM 584 C CA . ALA A 1 72 ? 27.417 10.108 -40.051 1.00 82.19 72 ALA A CA 1
ATOM 585 C C . ALA A 1 72 ? 27.731 8.810 -39.281 1.00 82.19 72 ALA A C 1
ATOM 587 O O . ALA A 1 72 ? 26.877 7.924 -39.204 1.00 82.19 72 ALA A O 1
ATOM 588 N N . ALA A 1 73 ? 28.917 8.711 -38.673 1.00 76.75 73 ALA A N 1
ATOM 589 C CA . ALA A 1 73 ? 29.314 7.554 -37.870 1.00 76.75 73 ALA A CA 1
ATOM 590 C C . ALA A 1 73 ? 28.451 7.425 -36.604 1.00 76.75 73 ALA A C 1
ATOM 592 O O . ALA A 1 73 ? 27.983 6.334 -36.283 1.00 76.75 73 ALA A O 1
ATOM 593 N N . TYR A 1 74 ? 28.164 8.551 -35.943 1.00 74.50 74 TYR A N 1
ATOM 594 C CA . TYR A 1 74 ? 27.244 8.605 -34.805 1.00 74.50 74 TYR A CA 1
ATOM 595 C C . TYR A 1 74 ? 25.830 8.148 -35.195 1.00 74.50 74 TYR A C 1
ATOM 597 O O . TYR A 1 74 ? 25.233 7.315 -34.514 1.00 74.50 74 TYR A O 1
ATOM 605 N N . ARG A 1 75 ? 25.306 8.636 -36.330 1.00 71.56 75 ARG A N 1
ATOM 606 C CA . ARG A 1 75 ? 23.972 8.247 -36.825 1.00 71.56 75 ARG A CA 1
ATOM 607 C C . ARG A 1 75 ? 23.872 6.748 -37.123 1.00 71.56 75 ARG A C 1
ATOM 609 O O . ARG A 1 75 ? 22.900 6.121 -36.710 1.00 71.56 75 ARG A O 1
ATOM 616 N N . LYS A 1 76 ? 24.889 6.164 -37.769 1.00 74.88 76 LYS A N 1
ATOM 617 C CA . LYS A 1 76 ? 24.952 4.71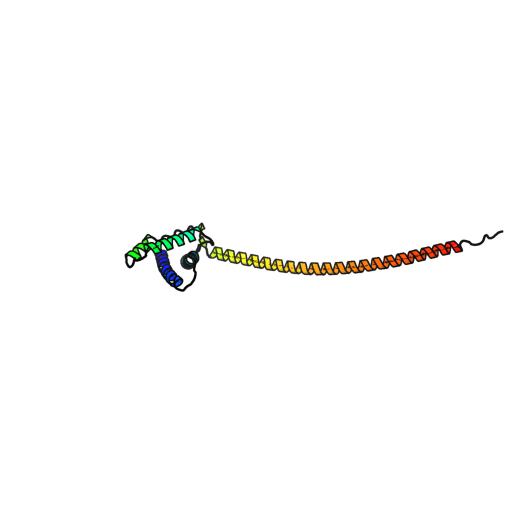4 -38.029 1.00 74.88 76 LYS A CA 1
ATOM 618 C C . LYS A 1 76 ? 24.994 3.897 -36.732 1.00 74.88 76 LYS A C 1
ATOM 620 O O . LYS A 1 76 ? 24.303 2.887 -36.632 1.00 74.88 76 LYS A O 1
ATOM 625 N N . LEU A 1 77 ? 25.752 4.342 -35.727 1.00 70.44 77 LEU A N 1
ATOM 626 C CA . LEU A 1 77 ? 25.805 3.680 -34.417 1.00 70.44 77 LEU A CA 1
ATOM 627 C C . LEU A 1 77 ? 24.449 3.711 -33.695 1.00 70.44 77 LEU A C 1
ATOM 629 O O . LEU A 1 77 ? 24.034 2.692 -33.146 1.00 70.44 77 LEU A O 1
ATOM 633 N N . CYS A 1 78 ? 23.729 4.837 -33.738 1.00 64.81 78 CYS A N 1
ATOM 634 C CA . CYS A 1 78 ? 22.379 4.940 -33.172 1.00 64.81 78 CYS A CA 1
ATOM 635 C C . CYS A 1 78 ? 21.380 3.970 -33.818 1.00 64.81 78 CYS A C 1
ATOM 637 O O . CYS A 1 78 ? 20.510 3.461 -33.124 1.00 64.81 78 CYS A O 1
ATOM 639 N N . GLN A 1 79 ? 21.493 3.714 -35.123 1.00 63.50 79 GLN A N 1
ATOM 640 C CA . GLN A 1 79 ? 20.590 2.804 -35.836 1.00 63.50 79 GLN A CA 1
ATOM 641 C C . GLN A 1 79 ? 20.928 1.323 -35.612 1.00 63.50 79 GLN A C 1
ATOM 643 O O . GLN A 1 79 ? 20.032 0.487 -35.629 1.00 63.50 79 GLN A O 1
ATOM 648 N N . LYS A 1 80 ? 22.209 0.988 -35.403 1.00 65.69 80 LYS A N 1
ATOM 649 C CA . LYS A 1 80 ? 22.679 -0.404 -35.326 1.00 65.69 80 LYS A CA 1
ATOM 650 C C . LYS A 1 80 ? 22.542 -1.038 -33.936 1.00 65.69 80 LYS A C 1
ATOM 652 O O . LYS A 1 80 ? 22.218 -2.216 -33.843 1.00 65.69 80 LYS A O 1
ATOM 657 N N . ASP A 1 81 ? 22.794 -0.282 -32.866 1.00 59.19 81 ASP A N 1
ATOM 658 C CA . ASP A 1 81 ? 22.986 -0.853 -31.519 1.00 59.19 81 ASP A CA 1
ATOM 659 C C . ASP A 1 81 ? 21.779 -0.684 -30.573 1.00 59.19 81 ASP A C 1
ATOM 661 O O . ASP A 1 81 ? 21.826 -1.124 -29.423 1.00 59.19 81 ASP A O 1
ATOM 665 N N . LEU A 1 82 ? 20.690 -0.050 -31.016 1.00 55.16 82 LEU A N 1
ATOM 666 C CA . LEU A 1 82 ? 19.644 0.451 -30.121 1.00 55.16 82 LEU A CA 1
ATOM 667 C C . LEU A 1 82 ? 18.367 -0.398 -30.147 1.00 55.16 82 LEU A C 1
ATOM 669 O O . LEU A 1 82 ? 17.289 0.084 -30.465 1.00 55.16 82 LEU A O 1
ATOM 673 N N . ASN A 1 83 ? 18.495 -1.668 -29.758 1.00 63.06 83 ASN A N 1
ATOM 674 C CA . ASN A 1 83 ? 17.356 -2.570 -29.576 1.00 63.06 83 ASN A CA 1
ATOM 675 C C . ASN A 1 83 ? 17.309 -3.088 -28.131 1.00 63.06 83 ASN A C 1
ATOM 677 O O . ASN A 1 83 ? 17.959 -4.077 -27.778 1.00 63.06 83 ASN A O 1
ATOM 681 N N . LEU A 1 84 ? 16.527 -2.422 -27.278 1.00 69.38 84 LEU A N 1
ATOM 682 C CA . LEU A 1 84 ? 16.152 -2.957 -25.971 1.00 69.38 84 LEU A CA 1
ATOM 683 C C . LEU A 1 84 ? 14.860 -3.765 -26.120 1.00 69.38 84 LEU A C 1
ATOM 685 O O . LEU A 1 84 ? 13.781 -3.202 -26.270 1.00 69.38 84 LEU A O 1
ATOM 689 N N . ALA A 1 85 ? 14.971 -5.090 -26.057 1.00 73.44 85 ALA A N 1
ATOM 690 C CA . ALA A 1 85 ? 13.804 -5.963 -26.014 1.00 73.44 85 ALA A CA 1
ATOM 691 C C . ALA A 1 85 ? 13.229 -6.018 -24.588 1.00 73.44 85 ALA A C 1
ATOM 693 O O . ALA A 1 85 ? 13.897 -6.486 -23.655 1.00 73.44 85 ALA A O 1
ATOM 694 N N . LEU A 1 86 ? 11.987 -5.560 -24.440 1.00 79.44 86 LEU A N 1
ATOM 695 C CA . LEU A 1 86 ? 11.176 -5.704 -23.231 1.00 79.44 86 LEU A CA 1
ATOM 696 C C . LEU A 1 86 ? 10.258 -6.916 -23.404 1.00 79.44 86 LEU A C 1
ATOM 698 O O . LEU A 1 86 ? 9.685 -7.102 -24.477 1.00 79.44 86 LEU A O 1
ATOM 702 N N . ARG A 1 87 ? 10.141 -7.768 -22.379 1.00 82.50 87 ARG A N 1
ATOM 703 C CA . ARG A 1 87 ? 9.164 -8.866 -22.409 1.00 82.50 87 ARG A CA 1
ATOM 704 C C . ARG A 1 87 ? 7.822 -8.351 -21.897 1.00 82.50 87 ARG A C 1
ATOM 706 O O . ARG A 1 87 ? 7.793 -7.548 -20.971 1.00 82.50 87 ARG A O 1
ATOM 713 N N . LEU A 1 88 ? 6.720 -8.865 -22.445 1.00 76.00 88 LEU A N 1
ATOM 714 C CA . LEU A 1 88 ? 5.365 -8.477 -22.022 1.00 76.00 88 LEU A CA 1
ATOM 715 C C . LEU A 1 88 ? 5.148 -8.678 -20.515 1.00 76.00 88 LEU A C 1
ATOM 717 O O . LEU A 1 88 ? 4.573 -7.823 -19.858 1.00 76.00 88 LEU A O 1
ATOM 721 N N . ASN A 1 89 ? 5.693 -9.751 -19.935 1.00 82.94 89 ASN A N 1
ATOM 722 C CA . ASN A 1 89 ? 5.569 -10.034 -18.503 1.00 82.94 89 ASN A CA 1
ATOM 723 C C . ASN A 1 89 ? 6.345 -9.067 -17.586 1.00 82.94 89 ASN A C 1
ATOM 725 O O . ASN A 1 89 ? 6.174 -9.129 -16.369 1.00 82.94 89 ASN A O 1
ATOM 729 N N . GLU A 1 90 ? 7.197 -8.205 -18.140 1.00 84.19 90 GLU A N 1
ATOM 730 C CA . GLU A 1 90 ? 7.933 -7.157 -17.420 1.00 84.19 90 GLU A CA 1
ATOM 731 C C . GLU A 1 90 ? 7.228 -5.805 -17.492 1.00 84.19 90 GLU A C 1
ATOM 733 O O . GLU A 1 90 ? 7.660 -4.857 -16.838 1.00 84.19 90 GLU A O 1
ATOM 738 N N . LEU A 1 91 ? 6.162 -5.720 -18.285 1.00 83.94 91 LEU A N 1
ATOM 739 C CA . LEU A 1 91 ? 5.353 -4.534 -18.464 1.00 83.94 91 LEU A CA 1
ATOM 740 C C . LEU A 1 91 ? 4.046 -4.672 -17.685 1.00 83.94 91 LEU A C 1
ATOM 742 O O . LEU A 1 91 ? 3.573 -5.772 -17.400 1.00 83.94 91 LEU A O 1
ATOM 746 N N . VAL A 1 92 ? 3.491 -3.525 -17.338 1.00 85.12 92 VAL A N 1
ATOM 747 C CA . VAL A 1 92 ? 2.120 -3.341 -16.876 1.00 85.12 92 VAL A CA 1
ATOM 748 C C . VAL A 1 92 ? 1.511 -2.232 -17.708 1.00 85.12 92 VAL A C 1
ATOM 750 O O . VAL A 1 92 ? 2.206 -1.285 -18.100 1.00 85.12 92 VAL A O 1
ATOM 753 N N . THR A 1 93 ? 0.228 -2.355 -18.011 1.00 82.06 93 THR A N 1
ATOM 754 C CA . THR A 1 93 ? -0.504 -1.241 -18.605 1.00 82.06 93 THR A CA 1
ATOM 755 C C . THR A 1 93 ? -0.827 -0.219 -17.527 1.00 82.06 93 THR A C 1
ATOM 757 O O . THR A 1 93 ? -1.023 -0.553 -16.358 1.00 82.06 93 THR A O 1
ATOM 760 N N . VAL A 1 94 ? -0.877 1.052 -17.913 1.00 70.12 94 VAL A N 1
ATOM 761 C CA . VAL A 1 94 ? -1.248 2.130 -16.985 1.00 70.12 94 VAL A CA 1
ATOM 762 C C . VAL A 1 94 ? -2.653 1.894 -16.413 1.00 70.12 94 VAL A C 1
ATOM 764 O O . VAL A 1 94 ? -2.846 2.036 -15.211 1.00 70.12 94 VAL A O 1
ATOM 767 N N . GLY A 1 95 ? -3.590 1.401 -17.232 1.00 69.06 95 GLY A N 1
ATOM 768 C CA . GLY A 1 95 ? -4.952 1.086 -16.790 1.00 69.06 95 GLY A CA 1
ATOM 769 C C . GLY A 1 95 ? -5.027 -0.002 -15.712 1.00 69.06 95 GLY A C 1
ATOM 770 O O . GLY A 1 95 ? -5.832 0.113 -14.788 1.00 69.06 95 GLY A O 1
ATOM 771 N N . GLU A 1 96 ? -4.172 -1.028 -15.769 1.00 71.56 96 GLU A N 1
ATOM 772 C CA . GLU A 1 96 ? -4.080 -2.043 -14.707 1.00 71.56 96 GLU A CA 1
ATOM 773 C C . GLU A 1 96 ? -3.563 -1.443 -13.393 1.00 71.56 96 GLU A C 1
ATOM 775 O O . GLU A 1 96 ? -4.070 -1.781 -12.323 1.00 71.56 96 GLU A O 1
ATOM 780 N N . VAL A 1 97 ? -2.584 -0.534 -13.462 1.00 68.56 97 VAL A N 1
ATOM 781 C CA . VAL A 1 97 ? -2.030 0.145 -12.279 1.00 68.56 97 VAL A CA 1
ATOM 782 C C . VAL A 1 97 ? -3.060 1.087 -11.654 1.00 68.56 97 VAL A C 1
ATOM 784 O O . VAL A 1 97 ? -3.233 1.067 -10.436 1.00 68.56 97 VAL A O 1
ATOM 787 N N . ASP A 1 98 ? -3.785 1.859 -12.464 1.00 74.44 98 ASP A N 1
ATOM 788 C CA . ASP A 1 98 ? -4.832 2.769 -11.985 1.00 74.44 98 ASP A CA 1
ATOM 789 C C . ASP A 1 98 ? -6.009 2.004 -11.367 1.00 74.44 98 ASP A C 1
ATOM 791 O O . ASP A 1 98 ? -6.513 2.377 -10.306 1.00 74.44 98 ASP A O 1
ATOM 795 N N . SER A 1 99 ? -6.401 0.882 -11.977 1.00 72.88 99 SER A N 1
ATOM 796 C CA . SER A 1 99 ? -7.452 0.003 -11.451 1.00 72.88 99 SER A CA 1
ATOM 797 C C . SER A 1 99 ? -7.039 -0.650 -10.131 1.00 72.88 99 SER A C 1
ATOM 799 O O . SER A 1 99 ? -7.832 -0.708 -9.185 1.00 72.88 99 SER A O 1
ATOM 801 N N . ALA A 1 100 ? -5.786 -1.107 -10.030 1.00 75.50 100 ALA A N 1
ATOM 802 C CA . ALA A 1 100 ? -5.237 -1.643 -8.789 1.00 75.50 100 ALA A CA 1
ATOM 803 C C . ALA A 1 100 ? -5.187 -0.568 -7.692 1.00 75.50 100 ALA A C 1
ATOM 805 O O . ALA A 1 100 ? -5.608 -0.825 -6.565 1.00 75.50 100 ALA A O 1
ATOM 806 N N . LEU A 1 101 ? -4.758 0.653 -8.027 1.00 78.44 101 LEU A N 1
ATOM 807 C CA . LEU A 1 101 ? -4.728 1.779 -7.094 1.00 78.44 101 LEU A CA 1
ATOM 808 C C . LEU A 1 101 ? -6.133 2.160 -6.608 1.00 78.44 101 LEU A C 1
ATOM 810 O O . LEU A 1 101 ? -6.324 2.393 -5.416 1.00 78.44 101 LEU A O 1
ATOM 814 N N . ALA A 1 102 ? -7.121 2.212 -7.504 1.00 81.75 102 ALA A N 1
ATOM 815 C CA . ALA A 1 102 ? -8.511 2.485 -7.145 1.00 81.75 102 ALA A CA 1
ATOM 816 C C . ALA A 1 102 ? -9.077 1.405 -6.210 1.00 81.75 102 ALA A C 1
ATOM 818 O O . ALA A 1 102 ? -9.709 1.719 -5.200 1.00 81.75 102 ALA A O 1
ATOM 819 N N . THR A 1 103 ? -8.789 0.136 -6.508 1.00 85.50 103 THR A N 1
ATOM 820 C CA . THR A 1 103 ? -9.201 -1.003 -5.678 1.00 85.50 103 THR A CA 1
ATOM 821 C C . THR A 1 103 ? -8.588 -0.923 -4.283 1.00 85.50 103 THR A C 1
ATOM 823 O O . THR A 1 103 ? -9.284 -1.123 -3.289 1.00 85.50 103 THR A O 1
ATOM 826 N N . GLU A 1 104 ? -7.302 -0.590 -4.186 1.00 84.25 104 GLU A N 1
ATOM 827 C CA . GLU A 1 104 ? -6.615 -0.526 -2.898 1.00 84.25 104 GLU A CA 1
ATOM 828 C C . GLU A 1 104 ? -7.069 0.673 -2.060 1.00 84.25 104 GLU A C 1
ATOM 830 O O . GLU A 1 104 ? -7.311 0.526 -0.865 1.00 84.25 104 GLU A O 1
ATOM 835 N N . LYS A 1 105 ? -7.320 1.830 -2.688 1.00 88.19 105 LYS A N 1
ATOM 836 C CA . LYS A 1 105 ? -7.941 2.984 -2.016 1.00 88.19 105 LYS A CA 1
ATOM 837 C C . LYS A 1 105 ? -9.301 2.632 -1.410 1.00 88.19 105 LYS A C 1
ATOM 839 O O . LYS A 1 105 ? -9.575 3.013 -0.274 1.00 88.19 105 LYS A O 1
ATOM 844 N N . LEU A 1 106 ? -10.132 1.876 -2.132 1.00 89.56 106 LEU A N 1
ATOM 845 C CA . LEU A 1 106 ? -11.421 1.404 -1.617 1.00 89.56 106 LEU A CA 1
ATOM 846 C C . LEU A 1 106 ? -11.257 0.450 -0.426 1.00 89.56 106 LEU A C 1
ATOM 848 O O . LEU A 1 106 ? -12.042 0.522 0.516 1.00 89.56 106 LEU A O 1
ATOM 852 N N . LYS A 1 107 ? -10.251 -0.434 -0.439 1.00 91.00 107 LYS A N 1
ATOM 853 C CA . LYS A 1 107 ? -9.964 -1.309 0.709 1.00 91.00 107 LYS A CA 1
ATOM 854 C C . LYS A 1 107 ? -9.505 -0.514 1.927 1.00 91.00 107 LYS A C 1
ATOM 856 O O . LYS A 1 107 ? -10.029 -0.753 3.010 1.00 91.00 107 LYS A O 1
ATOM 861 N N . CYS A 1 108 ? -8.594 0.445 1.756 1.00 87.19 108 CYS A N 1
ATOM 862 C CA . CYS A 1 108 ? -8.145 1.310 2.848 1.00 87.19 108 CYS A CA 1
ATOM 863 C C . CYS A 1 108 ? -9.318 2.072 3.475 1.00 87.19 108 CYS A C 1
ATOM 865 O O . CYS A 1 108 ? -9.482 2.031 4.690 1.00 87.19 108 CYS A O 1
ATOM 867 N N . ALA A 1 109 ? -10.192 2.667 2.655 1.00 90.69 109 ALA A N 1
ATOM 868 C CA . ALA A 1 109 ? -11.379 3.367 3.147 1.00 90.69 109 ALA A CA 1
ATOM 869 C C . ALA A 1 109 ? -12.318 2.445 3.951 1.00 90.69 109 ALA A C 1
ATOM 871 O O . ALA A 1 109 ? -12.832 2.838 4.996 1.00 90.69 109 ALA A O 1
ATOM 872 N N . LYS A 1 110 ? -12.513 1.194 3.506 1.00 92.38 110 LYS A N 1
ATOM 873 C CA . LYS A 1 110 ? -13.302 0.198 4.254 1.00 92.38 110 LYS A CA 1
ATOM 874 C C . LYS A 1 110 ? -12.662 -0.160 5.596 1.00 92.38 110 LYS A C 1
ATOM 876 O O . LYS A 1 110 ? -13.371 -0.241 6.592 1.00 92.38 110 LYS A O 1
ATOM 881 N N . ILE A 1 111 ? -11.344 -0.358 5.630 1.00 92.44 111 ILE A N 1
ATOM 882 C CA . ILE A 1 111 ? -10.608 -0.658 6.868 1.00 92.44 111 ILE A CA 1
ATOM 883 C C . ILE A 1 111 ? -10.727 0.506 7.858 1.00 92.44 111 ILE A C 1
ATOM 885 O O . ILE A 1 111 ? -10.987 0.280 9.035 1.00 92.44 111 ILE A O 1
ATOM 889 N N . GLU A 1 112 ? -10.601 1.749 7.390 1.00 92.19 112 GLU A N 1
ATOM 890 C CA . GLU A 1 112 ? -10.772 2.935 8.236 1.00 92.19 112 GLU A CA 1
ATOM 891 C C . GLU A 1 112 ? -12.176 3.026 8.847 1.00 92.19 112 GLU A C 1
ATOM 893 O O . GLU A 1 112 ? -12.309 3.395 10.014 1.00 92.19 112 GLU A O 1
ATOM 898 N N . MET A 1 113 ? -13.221 2.678 8.091 1.00 93.56 113 MET A N 1
ATOM 899 C CA . MET A 1 113 ? -14.587 2.627 8.621 1.00 93.56 113 MET A CA 1
ATOM 900 C C . MET A 1 113 ? -14.743 1.554 9.702 1.00 93.56 113 MET A C 1
ATOM 902 O O . MET A 1 113 ? -15.233 1.861 10.785 1.00 93.56 113 MET A O 1
ATOM 906 N N . VAL A 1 114 ? -14.272 0.331 9.439 1.00 94.38 114 VAL A N 1
ATOM 907 C CA . VAL A 1 114 ? -14.345 -0.778 10.405 1.00 94.38 114 VAL A CA 1
ATOM 908 C C . VAL A 1 114 ? -13.570 -0.453 11.682 1.00 94.38 114 VAL A C 1
ATOM 910 O O . VAL A 1 114 ? -14.057 -0.721 12.774 1.00 94.38 114 VAL A O 1
ATOM 913 N N . ASN A 1 115 ? -12.397 0.176 11.573 1.00 93.19 115 ASN A N 1
ATOM 914 C CA . ASN A 1 115 ? -11.624 0.588 12.745 1.00 93.19 115 ASN A CA 1
ATOM 915 C C . ASN A 1 115 ? -12.379 1.622 13.590 1.00 93.19 115 ASN A C 1
ATOM 917 O O . ASN A 1 115 ? -12.423 1.490 14.807 1.00 93.19 115 ASN A O 1
ATOM 921 N N . LYS A 1 116 ? -13.040 2.604 12.961 1.00 93.69 116 LYS A N 1
ATOM 922 C CA . LYS A 1 116 ? -13.872 3.580 13.686 1.00 93.69 116 LYS A CA 1
ATOM 923 C C . LYS A 1 116 ? -15.054 2.925 14.397 1.00 93.69 116 LYS A C 1
ATOM 925 O O . LYS A 1 116 ? -15.383 3.313 15.515 1.00 93.69 116 LYS A O 1
ATOM 930 N N . GLU A 1 117 ? -15.703 1.958 13.754 1.00 94.88 117 GLU A N 1
ATOM 931 C CA . GLU A 1 117 ? -16.789 1.190 14.371 1.00 94.88 117 GLU A CA 1
ATOM 932 C C . GLU A 1 117 ? -16.278 0.373 15.561 1.00 94.88 117 GLU A C 1
ATOM 934 O O . GLU A 1 117 ? -16.886 0.408 16.630 1.00 94.88 117 GLU A O 1
ATOM 939 N N . LEU A 1 118 ? -15.128 -0.287 15.408 1.00 94.56 118 LEU A N 1
ATOM 940 C CA . LEU A 1 118 ? -14.498 -1.067 16.468 1.00 94.56 118 LEU A CA 1
ATOM 941 C C . LEU A 1 118 ? -14.088 -0.195 17.661 1.00 94.56 118 LEU A C 1
ATOM 943 O O . LEU A 1 118 ? -14.363 -0.564 18.801 1.00 94.56 118 LEU A O 1
ATOM 947 N N . ASP A 1 119 ? -13.487 0.970 17.413 1.00 95.44 119 ASP A N 1
ATOM 948 C CA . ASP A 1 119 ? -13.107 1.930 18.455 1.00 95.44 119 ASP A CA 1
ATOM 949 C C . ASP A 1 119 ? -14.332 2.417 19.235 1.00 95.44 119 ASP A C 1
ATOM 951 O O . ASP A 1 119 ? -14.308 2.492 20.468 1.00 95.44 119 ASP A O 1
ATOM 955 N N . LYS A 1 120 ? -15.435 2.693 18.528 1.00 95.00 120 LYS A N 1
ATOM 956 C CA . LYS A 1 120 ? -16.701 3.066 19.158 1.00 95.00 120 LYS A CA 1
ATOM 957 C C . LYS A 1 120 ? -17.248 1.925 20.016 1.00 95.00 120 LYS A C 1
ATOM 959 O O . LYS A 1 120 ? -17.538 2.143 21.188 1.00 95.00 120 LYS A O 1
ATOM 964 N N . SER A 1 121 ? -17.333 0.708 19.478 1.00 94.12 121 SER A N 1
ATOM 965 C CA . SER A 1 121 ? -17.814 -0.457 20.232 1.00 94.12 121 SER A CA 1
ATOM 966 C C . SER A 1 121 ? -16.947 -0.767 21.455 1.00 94.12 121 SER A C 1
ATOM 968 O O . SER A 1 121 ? -17.478 -1.128 22.502 1.00 94.12 121 SER A O 1
ATOM 970 N N . LEU A 1 122 ? -15.627 -0.588 21.361 1.00 95.12 122 LEU A N 1
ATOM 971 C CA . LEU A 1 122 ? -14.715 -0.728 22.498 1.00 95.12 122 LEU A CA 1
ATOM 972 C C . LEU A 1 122 ? -14.954 0.341 23.567 1.00 95.12 122 LEU A C 1
ATOM 974 O O . LEU A 1 122 ? -14.891 0.035 24.756 1.00 95.12 122 LEU A O 1
ATOM 978 N N . SER A 1 123 ? -15.223 1.584 23.164 1.00 95.25 123 SER A N 1
ATOM 979 C CA . SER A 1 123 ? -15.589 2.653 24.094 1.00 95.25 123 SER A CA 1
ATOM 980 C C . SER A 1 123 ? -16.905 2.338 24.806 1.00 95.25 123 SER A C 1
ATOM 982 O O . SER A 1 123 ? -16.964 2.402 26.033 1.00 95.25 123 SER A O 1
ATOM 984 N N . ASP A 1 124 ? -17.932 1.938 24.056 1.00 94.88 124 ASP A N 1
ATOM 985 C CA . ASP A 1 124 ? -19.252 1.607 24.600 1.00 94.88 124 ASP A CA 1
ATOM 986 C C . ASP A 1 124 ? -19.166 0.419 25.576 1.00 94.88 124 ASP A C 1
ATOM 988 O O . ASP A 1 124 ? -19.733 0.460 26.669 1.00 94.88 124 ASP A O 1
ATOM 992 N N . ALA A 1 125 ? -18.384 -0.611 25.231 1.00 93.38 125 ALA A N 1
ATOM 993 C CA . ALA A 1 125 ? -18.146 -1.763 26.098 1.00 93.38 125 ALA A CA 1
ATOM 994 C C . ALA A 1 125 ? -17.439 -1.379 27.406 1.00 93.38 125 ALA A C 1
ATOM 996 O O . ALA A 1 125 ? -17.814 -1.876 28.464 1.00 93.38 125 ALA A O 1
ATOM 997 N N . LYS A 1 126 ? -16.454 -0.470 27.362 1.00 95.38 126 LYS A N 1
ATOM 998 C CA . LYS A 1 126 ? -15.769 0.020 28.572 1.00 95.38 126 LYS A CA 1
ATOM 999 C C . LYS A 1 126 ? -16.704 0.789 29.498 1.00 95.38 126 LYS A C 1
ATOM 1001 O O . LYS A 1 126 ? -16.625 0.613 30.709 1.00 95.38 126 LYS A O 1
ATOM 1006 N N . VAL A 1 127 ? -17.583 1.622 28.941 1.00 95.00 127 VAL A N 1
ATOM 1007 C CA . VAL A 1 127 ? -18.583 2.357 29.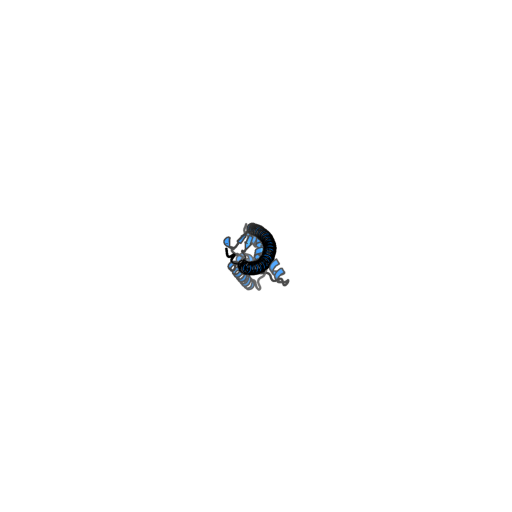730 1.00 95.00 127 VAL A CA 1
ATOM 1008 C C . VAL A 1 127 ? -19.569 1.385 30.380 1.00 95.00 127 VAL A C 1
ATOM 1010 O O . VAL A 1 127 ? -19.864 1.510 31.567 1.00 95.00 127 VAL A O 1
ATOM 1013 N N . ALA A 1 128 ? -20.045 0.388 29.630 1.00 94.06 128 ALA A N 1
ATOM 1014 C CA . ALA A 1 128 ? -20.949 -0.630 30.158 1.00 94.06 128 ALA A CA 1
ATOM 1015 C C . ALA A 1 128 ? -20.297 -1.480 31.263 1.00 94.06 128 ALA A C 1
ATOM 1017 O O . ALA A 1 128 ? -20.935 -1.752 32.279 1.00 94.06 128 ALA A O 1
ATOM 1018 N N . ASP A 1 129 ? -19.033 -1.869 31.083 1.00 94.75 129 ASP A N 1
ATOM 1019 C CA . ASP A 1 129 ? -18.263 -2.622 32.077 1.00 94.75 129 ASP A CA 1
ATOM 1020 C C . ASP A 1 129 ? -18.077 -1.817 33.369 1.00 94.75 129 ASP A C 1
ATOM 1022 O O . ASP A 1 129 ? -18.380 -2.314 34.452 1.00 94.75 129 ASP A O 1
ATOM 1026 N N . GLN A 1 130 ? -17.710 -0.534 33.257 1.00 94.88 130 GLN A N 1
ATOM 1027 C CA . GLN A 1 130 ? -17.605 0.370 34.406 1.00 94.88 130 GLN A CA 1
ATOM 1028 C C . GLN A 1 130 ? -18.926 0.477 35.175 1.00 94.88 130 GLN A C 1
ATOM 1030 O O . GLN A 1 130 ? -18.948 0.247 36.387 1.00 94.88 130 GLN A O 1
ATOM 1035 N N . ALA A 1 131 ? -20.036 0.725 34.477 1.00 94.69 131 ALA A N 1
ATOM 1036 C CA . ALA A 1 131 ? -21.355 0.796 35.102 1.00 94.69 131 ALA A CA 1
ATOM 1037 C C . ALA A 1 131 ? -21.713 -0.510 35.835 1.00 94.69 131 ALA A C 1
ATOM 1039 O O . ALA A 1 131 ? -22.183 -0.486 36.973 1.00 94.69 131 ALA A O 1
ATOM 1040 N N . LYS A 1 132 ? -21.424 -1.669 35.228 1.00 94.25 132 LYS A N 1
ATOM 1041 C CA . LYS A 1 132 ? -21.666 -2.977 35.855 1.00 94.25 132 LYS A CA 1
ATOM 1042 C C . LYS A 1 132 ? -20.772 -3.228 37.066 1.00 94.25 132 LYS A C 1
ATOM 1044 O O . LYS A 1 132 ? -21.243 -3.786 38.057 1.00 94.25 132 LYS A O 1
ATOM 1049 N N . THR A 1 133 ? -19.510 -2.807 37.028 1.00 93.62 133 THR A N 1
ATOM 1050 C CA . THR A 1 133 ? -18.624 -2.905 38.196 1.00 93.62 133 THR A CA 1
ATOM 1051 C C . THR A 1 133 ? -19.075 -2.017 39.355 1.00 93.62 133 THR A C 1
ATOM 1053 O O . THR A 1 133 ? -18.985 -2.444 40.507 1.00 93.62 133 THR A O 1
ATOM 1056 N N . GLU A 1 134 ? -19.613 -0.826 39.081 1.00 94.12 134 GLU A N 1
ATOM 1057 C CA . GLU A 1 134 ? -20.185 0.049 40.112 1.00 94.12 134 GLU A CA 1
ATOM 1058 C C . GLU A 1 134 ? -21.451 -0.553 40.733 1.00 94.12 134 GLU A C 1
ATOM 1060 O O . GLU A 1 134 ? -21.562 -0.608 41.960 1.00 94.12 134 GLU A O 1
ATOM 1065 N N . GLU A 1 135 ? -22.367 -1.080 39.912 1.00 94.94 135 GLU A N 1
ATOM 1066 C CA . GLU A 1 135 ? -23.559 -1.799 40.384 1.00 94.94 135 GLU A CA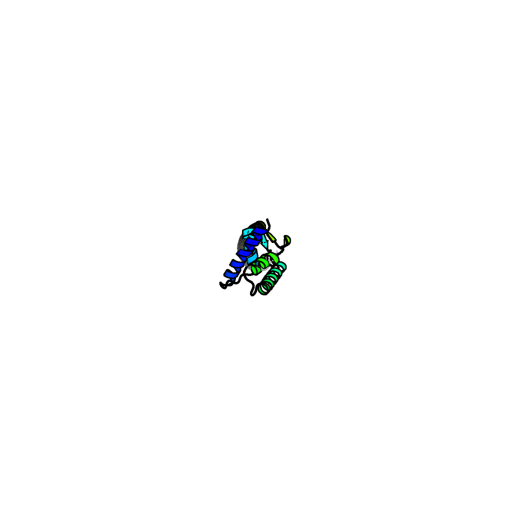 1
ATOM 1067 C C . GLU A 1 135 ? -23.185 -2.976 41.302 1.00 94.94 135 GLU A C 1
ATOM 1069 O O . GLU A 1 135 ? -23.736 -3.107 42.397 1.00 94.94 135 GLU A O 1
ATOM 1074 N N . LEU A 1 136 ? -22.210 -3.801 40.901 1.00 93.50 136 LEU A N 1
ATOM 1075 C CA . LEU A 1 136 ? -21.727 -4.926 41.711 1.00 93.50 136 LEU A CA 1
ATOM 1076 C C . LEU A 1 136 ? -21.083 -4.473 43.026 1.00 93.50 136 LEU A C 1
ATOM 1078 O O . LEU A 1 136 ? -21.257 -5.129 44.053 1.00 93.50 136 LEU A O 1
ATOM 1082 N N . CYS A 1 137 ? -20.346 -3.360 43.016 1.00 94.69 137 CYS A N 1
ATOM 1083 C CA . CYS A 1 137 ? -19.744 -2.792 44.221 1.00 94.69 137 CYS A CA 1
ATOM 1084 C C . CYS A 1 137 ? -20.818 -2.339 45.221 1.00 94.69 137 CYS A C 1
ATOM 1086 O O . CYS A 1 137 ? -20.716 -2.633 46.412 1.00 94.69 137 CYS A O 1
ATOM 1088 N N . ASN A 1 138 ? -21.870 -1.676 44.736 1.00 94.94 138 ASN A N 1
ATOM 1089 C CA . ASN A 1 138 ? -22.980 -1.224 45.571 1.00 94.94 138 ASN A CA 1
ATOM 1090 C C . ASN A 1 138 ? -23.782 -2.401 46.138 1.00 94.94 138 ASN A C 1
ATOM 1092 O O . ASN A 1 138 ? -23.988 -2.462 47.348 1.00 94.94 138 ASN A O 1
ATOM 1096 N N . ALA A 1 139 ? -24.138 -3.380 45.302 1.00 94.19 139 ALA A N 1
ATOM 1097 C CA . ALA A 1 139 ? -24.838 -4.584 45.750 1.00 94.19 139 ALA A CA 1
ATOM 1098 C C . ALA A 1 139 ? -24.029 -5.366 46.800 1.00 94.19 139 ALA A C 1
ATOM 1100 O O . ALA A 1 139 ? -24.583 -5.905 47.755 1.00 94.19 139 ALA A O 1
ATOM 1101 N N . ARG A 1 140 ? -22.697 -5.406 46.662 1.00 94.75 140 ARG A N 1
ATOM 1102 C CA . ARG A 1 140 ? -21.823 -6.053 47.646 1.00 94.75 140 ARG A CA 1
ATOM 1103 C C . ARG A 1 140 ? -21.852 -5.349 49.004 1.00 94.75 140 ARG A C 1
ATOM 1105 O O . ARG A 1 140 ? -21.914 -6.038 50.018 1.00 94.75 140 ARG A O 1
ATOM 1112 N N . LYS A 1 141 ? -21.835 -4.012 49.027 1.00 95.31 141 LYS A N 1
ATOM 1113 C CA . LYS A 1 141 ? -21.967 -3.237 50.273 1.00 95.31 141 LYS A CA 1
ATOM 1114 C C . LYS A 1 141 ? -23.303 -3.508 50.960 1.00 95.31 141 LYS A C 1
ATOM 1116 O O . LYS A 1 141 ? -23.322 -3.752 52.158 1.00 95.31 141 LYS A O 1
ATOM 1121 N N . GLU A 1 142 ? -24.392 -3.544 50.197 1.00 96.12 142 GLU A N 1
ATOM 1122 C CA . GLU A 1 142 ? -25.731 -3.826 50.727 1.00 96.12 142 GLU A CA 1
ATOM 1123 C C . GLU A 1 142 ? -25.820 -5.233 51.345 1.00 96.12 142 GLU A C 1
ATOM 1125 O O . GLU A 1 142 ? -26.347 -5.408 52.442 1.00 96.12 142 GLU A O 1
ATOM 1130 N N . VAL A 1 143 ? -25.231 -6.245 50.695 1.00 94.94 143 VAL A N 1
ATOM 1131 C CA . VAL A 1 143 ? -25.127 -7.595 51.273 1.00 94.94 143 VAL A CA 1
ATOM 1132 C C . VAL A 1 143 ? -24.312 -7.582 52.568 1.00 94.94 143 VAL A C 1
ATOM 1134 O O . VAL A 1 143 ? -24.716 -8.206 53.548 1.00 94.94 143 VAL A O 1
ATOM 1137 N N . GLU A 1 144 ? -23.181 -6.875 52.603 1.00 94.44 144 GLU A N 1
ATOM 1138 C CA . GLU A 1 144 ? -22.355 -6.752 53.810 1.00 94.44 144 GLU A CA 1
ATOM 1139 C C . GLU A 1 144 ? -23.138 -6.092 54.965 1.00 94.44 144 GLU A C 1
ATOM 1141 O O . GLU A 1 144 ? -23.145 -6.624 56.078 1.00 94.44 144 GLU A O 1
ATOM 1146 N N . GLU A 1 145 ? -23.888 -5.020 54.703 1.00 95.31 145 GLU A N 1
ATOM 1147 C CA . GLU A 1 145 ? -24.760 -4.359 55.685 1.00 95.31 145 GLU A CA 1
ATOM 1148 C C . GLU A 1 145 ? -25.859 -5.297 56.211 1.00 95.31 145 GLU A C 1
ATOM 1150 O O . GLU A 1 145 ? -25.984 -5.491 57.424 1.00 95.31 145 GLU A O 1
ATOM 1155 N N . LEU A 1 146 ? -26.588 -5.968 55.314 1.00 94.62 146 LEU A N 1
ATOM 1156 C CA . LEU A 1 146 ? -27.642 -6.922 55.678 1.00 94.62 146 LEU A CA 1
ATOM 1157 C C . LEU A 1 146 ? -27.107 -8.123 56.467 1.00 94.62 146 LEU A C 1
ATOM 1159 O O . LEU A 1 146 ? -27.806 -8.664 57.328 1.00 94.62 146 LEU A O 1
ATOM 1163 N N . THR A 1 147 ? -25.879 -8.576 56.196 1.00 94.75 147 THR A N 1
ATOM 1164 C CA . THR A 1 147 ? -25.260 -9.659 56.981 1.00 94.75 147 THR A CA 1
ATOM 1165 C C . THR A 1 147 ? -24.914 -9.220 58.402 1.00 94.75 147 THR A C 1
ATOM 1167 O O . THR A 1 147 ? -25.094 -9.999 59.343 1.00 94.75 147 THR A O 1
ATOM 1170 N N . LEU A 1 148 ? -24.471 -7.973 58.579 1.00 94.62 148 LEU A N 1
ATOM 1171 C CA . LEU A 1 148 ? -24.211 -7.366 59.885 1.00 94.62 148 LEU A CA 1
ATOM 1172 C C . LEU A 1 148 ? -25.502 -7.202 60.691 1.00 94.62 148 LEU A C 1
ATOM 1174 O O . LEU A 1 148 ? -25.553 -7.591 61.861 1.00 94.62 148 LEU A O 1
ATOM 1178 N N . GLU A 1 149 ? -26.557 -6.694 60.057 1.00 94.50 149 GLU A N 1
ATOM 1179 C CA . GLU A 1 149 ? -27.866 -6.534 60.687 1.00 94.50 149 GLU A CA 1
ATOM 1180 C C . GLU A 1 149 ? -28.480 -7.886 61.073 1.00 94.50 149 GLU A C 1
ATOM 1182 O O . GLU A 1 149 ? -28.894 -8.069 62.219 1.00 94.50 149 GLU A O 1
ATOM 1187 N N . ASN A 1 150 ? -28.442 -8.882 60.178 1.00 93.50 150 ASN A N 1
ATOM 1188 C CA . ASN A 1 150 ? -28.893 -10.242 60.491 1.00 93.50 150 ASN A CA 1
ATOM 1189 C C . ASN A 1 150 ? -28.144 -10.846 61.679 1.00 93.50 150 ASN A C 1
ATOM 1191 O O . ASN A 1 150 ? -28.751 -11.528 62.506 1.00 93.50 150 ASN A O 1
ATOM 1195 N N . LYS A 1 151 ? -26.831 -10.608 61.786 1.00 94.44 151 LYS A N 1
ATOM 1196 C CA . LYS A 1 151 ? -26.045 -11.068 62.933 1.00 94.44 151 LYS A CA 1
ATOM 1197 C C . LYS A 1 151 ? -26.526 -10.411 64.230 1.00 94.44 151 LYS A C 1
ATOM 1199 O O . LYS A 1 151 ? -26.771 -11.118 65.201 1.00 94.44 151 LYS A O 1
ATOM 1204 N N . SER A 1 152 ? -26.733 -9.094 64.221 1.00 93.50 152 SER A N 1
ATOM 1205 C CA . SER A 1 152 ? -27.260 -8.346 65.373 1.00 93.50 152 SER A CA 1
ATOM 1206 C C . SER A 1 152 ? -28.642 -8.845 65.806 1.00 93.50 152 SER A C 1
ATOM 1208 O O . SER A 1 152 ? -28.875 -9.106 66.988 1.00 93.50 152 SER A O 1
ATOM 1210 N N . LEU A 1 153 ? -29.551 -9.048 64.847 1.00 93.50 153 LEU A N 1
ATOM 1211 C CA . LEU A 1 153 ? -30.883 -9.596 65.103 1.00 93.50 153 LEU A CA 1
ATOM 1212 C C . LEU A 1 153 ? -30.804 -11.006 65.690 1.00 93.50 153 LEU A C 1
ATOM 1214 O O . LEU A 1 153 ? -31.497 -11.301 66.663 1.00 93.50 153 LEU A O 1
ATOM 1218 N N . LYS A 1 154 ? -29.935 -11.864 65.147 1.00 92.62 154 LYS A N 1
ATOM 1219 C CA . LYS A 1 154 ? -29.723 -13.224 65.652 1.00 92.62 154 LYS A CA 1
ATOM 1220 C C . LYS A 1 154 ? -29.232 -13.221 67.103 1.00 92.62 154 LYS A C 1
ATOM 1222 O O . LYS A 1 154 ? -29.813 -13.929 67.924 1.00 92.62 154 LYS A O 1
ATOM 1227 N N . ASP A 1 155 ? -28.255 -12.376 67.432 1.00 91.38 155 ASP A N 1
ATOM 1228 C CA . ASP A 1 155 ? -27.757 -12.202 68.803 1.00 91.38 155 ASP A CA 1
ATOM 1229 C C . ASP A 1 155 ? -28.871 -11.697 69.745 1.00 91.38 155 ASP A C 1
ATOM 1231 O O . ASP A 1 155 ? -28.970 -12.109 70.904 1.00 91.38 155 ASP A O 1
ATOM 1235 N N . HIS A 1 156 ? -29.747 -10.812 69.258 1.00 91.00 156 HIS A N 1
ATOM 1236 C CA . HIS A 1 156 ? -30.900 -10.317 70.013 1.00 91.00 156 HIS A CA 1
ATOM 1237 C C . HIS A 1 156 ? -31.944 -11.406 70.290 1.00 91.00 156 HIS A C 1
ATOM 1239 O O . HIS A 1 156 ? -32.433 -11.518 71.417 1.00 91.00 156 HIS A O 1
ATOM 1245 N N . VAL A 1 157 ? -32.276 -12.213 69.280 1.00 89.81 157 VAL A N 1
ATOM 1246 C CA . VAL A 1 157 ? -33.196 -13.352 69.408 1.00 89.81 157 VAL A CA 1
ATOM 1247 C C . VAL A 1 157 ? -32.644 -14.378 70.393 1.00 89.81 157 VAL A C 1
ATOM 1249 O O . VAL A 1 157 ? -33.384 -14.867 71.245 1.00 89.81 157 VAL A O 1
ATOM 1252 N N . GLU A 1 158 ? -31.343 -14.664 70.335 1.00 88.19 158 GLU A N 1
ATOM 1253 C CA . GLU A 1 158 ? -30.688 -15.590 71.259 1.00 88.19 158 GLU A CA 1
ATOM 1254 C C . GLU A 1 158 ? -30.780 -15.103 72.715 1.00 88.19 158 GLU A C 1
ATOM 1256 O O . GLU A 1 158 ? -31.169 -15.870 73.600 1.00 88.19 158 GLU A O 1
ATOM 1261 N N . LYS A 1 159 ? -30.544 -13.807 72.966 1.00 87.25 159 LYS A N 1
ATOM 1262 C CA . LYS A 1 159 ? -30.744 -13.191 74.293 1.00 87.25 159 LYS A CA 1
ATOM 1263 C C . LYS A 1 159 ? -32.192 -13.300 74.779 1.00 87.25 159 LYS A C 1
ATOM 1265 O O . LYS A 1 159 ? -32.423 -13.627 75.942 1.00 87.25 159 LYS A O 1
ATOM 1270 N N . LEU A 1 160 ? -33.176 -13.046 73.914 1.00 83.12 160 LEU A N 1
ATOM 1271 C CA . LEU A 1 160 ? -34.596 -13.180 74.269 1.00 83.12 160 LEU A CA 1
ATOM 1272 C C . LEU A 1 160 ? -34.974 -14.634 74.592 1.00 83.12 160 LEU A C 1
ATOM 1274 O O . LEU A 1 160 ? -35.689 -14.877 75.565 1.00 83.12 160 LEU A O 1
ATOM 1278 N N . GLY A 1 161 ? -34.458 -15.602 73.830 1.00 79.06 161 GLY A N 1
ATOM 1279 C CA . GLY A 1 161 ? -34.639 -17.029 74.103 1.00 79.06 161 GLY A CA 1
ATOM 1280 C C . GLY A 1 161 ? -34.048 -17.453 75.451 1.00 79.06 161 GLY A C 1
ATOM 1281 O O . GLY A 1 161 ? -34.685 -18.193 76.202 1.00 79.06 161 GLY A O 1
ATOM 1282 N N . GLN A 1 162 ? -32.874 -16.924 75.811 1.00 75.00 162 GLN A N 1
ATOM 1283 C CA . GLN A 1 162 ? -32.290 -17.125 77.141 1.00 75.00 162 GLN A CA 1
ATOM 1284 C C . GLN A 1 162 ? -33.186 -16.533 78.241 1.00 75.00 162 GLN A C 1
ATOM 1286 O O . GLN A 1 162 ? -33.474 -17.221 79.218 1.00 75.00 162 GLN A O 1
ATOM 1291 N N . HIS A 1 163 ? -33.707 -15.313 78.068 1.00 66.94 163 HIS A N 1
ATOM 1292 C CA . HIS A 1 163 ? -34.630 -14.685 79.025 1.00 66.94 163 HIS A CA 1
ATOM 1293 C C . HIS A 1 163 ? -35.951 -15.456 79.215 1.00 66.94 163 HIS A C 1
ATOM 1295 O O . HIS A 1 163 ? -36.450 -15.539 80.338 1.00 66.94 163 HIS A O 1
ATOM 1301 N N . LEU A 1 164 ? -36.507 -16.059 78.160 1.00 61.12 164 LEU A N 1
ATOM 1302 C CA . LEU A 1 164 ? -37.709 -16.901 78.256 1.00 61.12 164 LEU A CA 1
ATOM 1303 C C . LEU A 1 164 ? -37.458 -18.193 79.049 1.00 61.12 164 LEU A C 1
ATOM 1305 O O . LEU A 1 164 ? -38.311 -18.602 79.839 1.00 61.12 164 LEU A O 1
ATOM 1309 N N . ASN A 1 165 ? -36.268 -18.788 78.925 1.00 55.34 165 ASN A N 1
ATOM 1310 C CA . ASN A 1 165 ? -35.872 -19.940 79.740 1.00 55.34 165 ASN A CA 1
ATOM 1311 C C . ASN A 1 165 ? -35.716 -19.595 81.234 1.00 55.34 165 ASN A C 1
ATOM 1313 O O . ASN A 1 165 ? -35.924 -20.469 82.073 1.00 55.34 165 ASN A O 1
ATOM 1317 N N . PHE A 1 166 ? -35.433 -18.335 81.590 1.00 51.81 166 PHE A N 1
ATOM 1318 C CA . PHE A 1 166 ? -35.438 -17.882 82.989 1.00 51.81 166 PHE A CA 1
ATOM 1319 C C . PHE A 1 166 ? -36.854 -17.622 83.547 1.00 51.81 166 PHE A C 1
ATOM 1321 O O . PHE A 1 166 ? -37.057 -17.775 84.750 1.00 51.81 166 PHE A O 1
ATOM 1328 N N . ASN A 1 167 ? -37.849 -17.300 82.707 1.00 49.66 167 ASN A N 1
ATOM 1329 C CA . ASN A 1 167 ? -39.232 -17.035 83.147 1.00 49.66 167 ASN A CA 1
ATOM 1330 C C . ASN A 1 167 ? -40.137 -18.281 83.221 1.00 49.66 167 ASN A C 1
ATOM 1332 O O . ASN A 1 167 ? -41.140 -18.250 83.932 1.00 49.66 167 ASN A O 1
ATOM 1336 N N . ASN A 1 168 ? -39.775 -19.394 82.571 1.00 48.19 168 ASN A N 1
ATOM 1337 C CA . ASN A 1 168 ? -40.482 -20.679 82.716 1.00 48.19 168 ASN A CA 1
ATOM 1338 C C . ASN A 1 168 ? -40.087 -21.479 83.975 1.00 48.19 168 ASN A C 1
ATOM 1340 O O . ASN A 1 168 ? -40.590 -22.579 84.191 1.00 48.19 168 ASN A O 1
ATOM 1344 N N . GLY A 1 169 ? -39.273 -20.909 84.872 1.00 49.31 169 GLY A N 1
ATOM 1345 C CA . GLY A 1 169 ? -39.054 -21.413 86.237 1.00 49.31 169 GLY A CA 1
ATOM 1346 C C . GLY A 1 169 ? -40.231 -21.154 87.193 1.00 49.31 169 GLY A C 1
ATOM 1347 O O . GLY A 1 169 ? -40.032 -20.958 88.393 1.00 49.31 169 GLY A O 1
ATOM 1348 N N . GLY A 1 170 ? -41.456 -21.088 86.666 1.00 47.19 170 GLY A N 1
ATOM 1349 C CA . GLY A 1 170 ? -42.676 -20.791 87.406 1.00 47.19 170 GLY A CA 1
ATOM 1350 C C . GLY A 1 170 ? -43.045 -21.903 88.388 1.00 47.19 170 GLY A C 1
ATOM 1351 O O . GLY A 1 170 ? -43.456 -22.984 87.987 1.00 47.19 170 GLY A O 1
ATOM 1352 N N . LYS A 1 171 ? -42.878 -21.591 89.679 1.00 54.94 171 LYS A N 1
ATOM 1353 C CA . LYS A 1 171 ? -43.583 -22.105 90.870 1.00 54.94 171 LYS A CA 1
ATOM 1354 C C . LYS A 1 171 ? -44.422 -23.381 90.672 1.00 54.94 171 LYS A C 1
ATOM 1356 O O . LYS A 1 171 ? -45.509 -23.337 90.101 1.00 54.94 171 LYS A O 1
ATOM 1361 N N . LYS A 1 172 ? -43.991 -24.473 91.320 1.00 46.41 172 LYS A N 1
ATOM 1362 C CA . LYS A 1 172 ? -44.888 -25.568 91.726 1.00 46.41 172 LYS A CA 1
ATOM 1363 C C . LYS A 1 172 ? -46.054 -24.976 92.525 1.00 46.41 172 LYS A C 1
ATOM 1365 O O . LYS A 1 172 ? -45.836 -24.439 93.609 1.00 46.41 172 LYS A O 1
ATOM 1370 N N . ILE A 1 173 ? -47.266 -25.087 91.995 1.00 54.16 173 ILE A N 1
ATOM 1371 C CA . ILE A 1 173 ? -48.491 -24.984 92.787 1.00 54.16 173 ILE A CA 1
ATOM 1372 C C . ILE A 1 173 ? -48.665 -26.362 93.431 1.00 54.16 173 ILE A C 1
ATOM 1374 O O . ILE A 1 173 ? -48.820 -27.357 92.729 1.00 54.16 173 ILE A O 1
ATOM 1378 N N . THR A 1 174 ? -48.515 -26.429 94.750 1.00 44.25 174 THR A N 1
ATOM 1379 C CA . THR A 1 174 ? -48.848 -27.606 95.560 1.00 44.25 174 THR A CA 1
ATOM 1380 C C . THR A 1 174 ? -50.331 -27.550 95.915 1.00 44.25 174 THR A C 1
ATOM 1382 O O . THR A 1 174 ? -50.757 -26.549 96.495 1.00 44.25 174 THR A O 1
ATOM 1385 N N . GLU A 1 175 ? -51.077 -28.594 95.548 1.00 40.28 175 GLU A N 1
ATOM 1386 C CA . GLU A 1 175 ? -52.371 -28.946 96.160 1.00 40.28 175 GLU A CA 1
ATOM 1387 C C . GLU A 1 175 ? -52.175 -29.496 97.578 1.00 40.28 175 GLU A C 1
ATOM 1389 O O . GLU A 1 175 ? -51.135 -30.159 97.815 1.00 40.28 175 GLU A O 1
#

Foldseek 3Di:
DVVVLLVLVVVLVVVVVVVVVVVDDDALQNSVQVSCCVPPQKHFDPPPVVLRVVSVVLVVVCVVVCVPDDDPRNVVCSVPRDDDDDDPVRMDGPVVVVVVVVVVVVVVVVVVVVVVVVVVVVVVVVVVVVVVVVVVVVVVVVVVVVVVVVVVVVVVVVVVVVVVVVVVVDDDDDD